Protein AF-A0A2V9UDQ2-F1 (afdb_monomer_lite)

Secondary structure (DSSP, 8-state):
--------S--SSSSTT---HHHHHHHHHHHHHHHHHTT--HHHHHHHHHTT--HHHHHHHHHHHHHHTT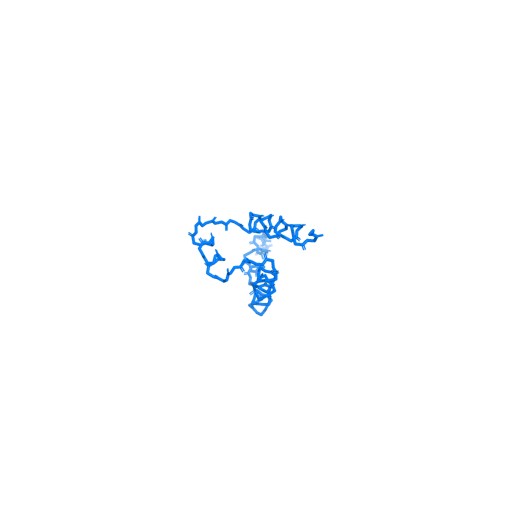-

Foldseek 3Di:
DDDDDDPDDPPPPPVVPPPPVVVVVVVVVVLQVLCVVLPHHPVNVVVCVVVVNDPVNSVVVSVVSVVVVVD

pLDDT: mean 71.94, std 16.29, range [39.56, 86.88]

Structure (mmCIF, N/CA/C/O backbone):
data_AF-A0A2V9UDQ2-F1
#
_entry.id   AF-A0A2V9UDQ2-F1
#
loop_
_atom_site.group_PDB
_atom_site.id
_atom_site.type_symbol
_atom_site.label_atom_id
_atom_site.label_alt_id
_atom_site.label_comp_id
_atom_site.label_asym_id
_atom_site.label_entity_id
_atom_site.label_seq_id
_atom_site.pdbx_PDB_ins_code
_atom_site.Cartn_x
_atom_site.Cartn_y
_atom_site.Cartn_z
_atom_site.occupancy
_atom_site.B_iso_or_equiv
_atom_site.auth_seq_id
_atom_site.auth_comp_id
_atom_site.auth_asym_id
_atom_site.auth_atom_id
_atom_site.pdbx_PDB_model_num
ATOM 1 N N . MET A 1 1 ? 45.614 -29.577 -29.137 1.00 39.56 1 MET A N 1
ATOM 2 C CA . MET A 1 1 ? 45.482 -29.547 -27.666 1.00 39.56 1 MET A CA 1
ATOM 3 C C . MET A 1 1 ? 44.018 -29.338 -27.325 1.00 39.56 1 MET A C 1
ATOM 5 O O . MET A 1 1 ? 43.469 -28.298 -27.655 1.00 39.56 1 MET A O 1
ATOM 9 N N . GLN A 1 2 ? 43.381 -30.358 -26.751 1.00 43.44 2 GLN A N 1
ATOM 10 C CA . GLN A 1 2 ? 42.075 -30.248 -26.106 1.00 43.44 2 GLN A CA 1
ATOM 11 C C . GLN A 1 2 ? 42.285 -29.732 -24.679 1.00 43.44 2 GLN A C 1
ATOM 13 O O . GLN A 1 2 ? 43.097 -30.304 -23.955 1.00 43.44 2 GLN A O 1
ATOM 18 N N . LYS A 1 3 ? 41.536 -28.704 -24.277 1.00 41.94 3 LYS A N 1
ATOM 19 C CA . LYS A 1 3 ? 40.831 -28.644 -22.987 1.00 41.94 3 LYS A CA 1
ATOM 20 C C . LYS A 1 3 ? 39.999 -27.365 -22.938 1.00 41.94 3 LYS A C 1
ATOM 22 O O . LYS A 1 3 ? 40.523 -26.275 -22.740 1.00 41.94 3 LYS A O 1
ATOM 27 N N . ALA A 1 4 ? 38.692 -27.541 -23.119 1.00 52.31 4 ALA A N 1
ATOM 28 C CA . ALA A 1 4 ? 37.705 -26.672 -22.503 1.00 52.31 4 ALA A CA 1
ATOM 29 C C . ALA A 1 4 ? 37.976 -26.678 -20.991 1.00 52.31 4 ALA A C 1
ATOM 31 O O . ALA A 1 4 ? 38.063 -27.747 -20.384 1.00 52.31 4 ALA A O 1
ATOM 32 N N . GLY A 1 5 ? 38.192 -25.501 -20.415 1.00 42.94 5 GLY A N 1
ATOM 33 C CA . GLY A 1 5 ? 38.503 -25.331 -19.004 1.00 42.94 5 GLY A CA 1
ATOM 34 C C . GLY A 1 5 ? 37.715 -24.159 -18.448 1.00 42.94 5 GLY A C 1
ATOM 35 O O . GLY A 1 5 ? 38.002 -23.023 -18.800 1.00 42.94 5 GLY A O 1
ATOM 36 N N . ALA A 1 6 ? 36.752 -24.500 -17.591 1.00 40.28 6 ALA A N 1
ATOM 37 C CA . ALA A 1 6 ? 36.041 -23.648 -16.641 1.00 40.28 6 ALA A CA 1
ATOM 38 C C . ALA A 1 6 ? 35.144 -22.538 -17.223 1.00 40.28 6 ALA A C 1
ATOM 40 O O . ALA A 1 6 ? 35.493 -21.363 -17.257 1.00 40.28 6 ALA A O 1
ATOM 41 N N . ALA A 1 7 ? 33.913 -22.920 -17.571 1.00 48.38 7 ALA A N 1
ATOM 42 C CA . ALA A 1 7 ? 32.771 -22.074 -17.246 1.00 48.38 7 ALA A CA 1
ATOM 43 C C . ALA A 1 7 ? 32.576 -22.128 -15.715 1.00 48.38 7 ALA A C 1
ATOM 45 O O . ALA A 1 7 ? 32.055 -23.116 -15.203 1.00 48.38 7 ALA A O 1
ATOM 46 N N . ASP A 1 8 ? 33.071 -21.119 -14.995 1.00 43.47 8 ASP A N 1
ATOM 47 C CA . ASP A 1 8 ? 32.766 -20.868 -13.575 1.00 43.47 8 ASP A CA 1
ATOM 48 C C . ASP A 1 8 ? 31.459 -20.038 -13.451 1.00 43.47 8 ASP A C 1
ATOM 50 O O . ASP A 1 8 ? 31.071 -19.329 -14.386 1.00 43.47 8 ASP A O 1
ATOM 54 N N . PRO A 1 9 ? 30.726 -20.112 -12.326 1.00 45.31 9 PRO A N 1
ATOM 55 C CA . PRO A 1 9 ? 29.272 -20.209 -12.246 1.00 45.31 9 PRO A CA 1
ATOM 56 C C . PRO A 1 9 ? 28.653 -18.853 -11.877 1.00 45.31 9 PRO A C 1
ATOM 58 O O . PRO A 1 9 ? 27.807 -18.738 -10.997 1.00 45.31 9 PRO A O 1
ATOM 61 N N . GLN A 1 10 ? 29.082 -17.782 -12.542 1.00 43.84 10 GLN A N 1
ATOM 62 C CA . GLN A 1 10 ? 28.530 -16.435 -12.323 1.00 43.84 10 GLN A CA 1
ATOM 63 C C . GLN A 1 10 ? 27.244 -16.160 -13.128 1.00 43.84 10 GLN A C 1
ATOM 65 O O . GLN A 1 10 ? 26.874 -15.007 -13.338 1.00 43.84 10 GLN A O 1
ATOM 70 N N . ASN A 1 11 ? 26.541 -17.204 -13.575 1.00 54.97 11 ASN A N 1
ATOM 71 C CA . ASN A 1 11 ? 25.394 -17.100 -14.482 1.00 54.97 11 ASN A CA 1
A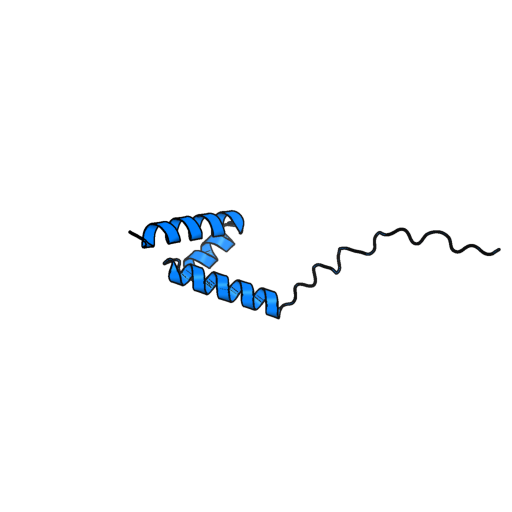TOM 72 C C . ASN A 1 11 ? 24.029 -17.414 -13.837 1.00 54.97 11 ASN A C 1
ATOM 74 O O . ASN A 1 11 ? 23.164 -17.962 -14.508 1.00 54.97 11 ASN A O 1
ATOM 78 N N . GLU A 1 12 ? 23.781 -17.124 -12.557 1.00 46.16 12 GLU A N 1
ATOM 79 C CA . GLU A 1 12 ? 22.516 -17.615 -11.970 1.00 46.16 12 GLU A CA 1
ATOM 80 C C . GLU A 1 12 ? 21.730 -16.671 -11.066 1.00 46.16 12 GLU A C 1
ATOM 82 O O . GLU A 1 12 ? 20.868 -17.153 -10.345 1.00 46.16 12 GLU A O 1
ATOM 87 N N . ASN A 1 13 ? 21.900 -15.339 -11.112 1.00 46.50 13 ASN A N 1
ATOM 88 C CA . ASN A 1 13 ? 20.951 -14.507 -10.343 1.00 46.50 13 ASN A CA 1
ATOM 89 C C . ASN A 1 13 ? 20.632 -13.079 -10.799 1.00 46.50 13 ASN A C 1
ATOM 91 O O . ASN A 1 13 ? 19.931 -12.375 -10.082 1.00 46.50 13 ASN A O 1
ATOM 95 N N . CYS A 1 14 ? 21.028 -12.643 -11.997 1.00 45.34 14 CYS A N 1
ATOM 96 C CA . CYS A 1 14 ? 20.465 -11.393 -12.542 1.00 45.34 14 CYS A CA 1
ATOM 97 C C . CYS A 1 14 ? 19.171 -11.624 -13.347 1.00 45.34 14 CYS A C 1
ATOM 99 O O . CYS A 1 14 ? 18.361 -10.712 -13.472 1.00 45.34 14 CYS A O 1
ATOM 101 N N . ALA A 1 15 ? 18.930 -12.846 -13.841 1.00 46.25 15 ALA A N 1
ATOM 102 C CA . ALA A 1 15 ? 17.711 -13.204 -14.579 1.00 46.25 15 ALA A CA 1
ATOM 103 C C . ALA A 1 15 ? 16.543 -13.656 -13.676 1.00 46.25 15 ALA A C 1
ATOM 105 O O . ALA A 1 15 ? 15.394 -13.641 -14.112 1.00 46.25 15 ALA A O 1
ATOM 106 N N . ALA A 1 16 ? 16.804 -13.999 -12.408 1.00 48.97 16 ALA A N 1
ATOM 107 C CA . ALA A 1 16 ? 15.768 -14.375 -11.437 1.00 48.97 16 ALA A CA 1
ATOM 108 C C . ALA A 1 16 ? 14.889 -13.188 -10.984 1.00 48.97 16 ALA A C 1
ATOM 110 O O . ALA A 1 16 ? 13.874 -13.383 -10.322 1.00 48.97 16 ALA A O 1
ATOM 111 N N . LEU A 1 17 ? 15.257 -11.960 -11.372 1.00 50.22 17 LEU A N 1
ATOM 112 C CA . LEU A 1 17 ? 14.497 -10.730 -11.138 1.00 50.22 17 LEU A CA 1
ATOM 113 C C . LEU A 1 17 ? 13.692 -10.282 -12.366 1.00 50.22 17 LEU A C 1
ATOM 115 O O . LEU A 1 17 ? 13.243 -9.136 -12.419 1.00 50.22 17 LEU A O 1
ATOM 119 N N . MET A 1 18 ? 13.453 -11.160 -13.349 1.00 56.09 18 MET A N 1
ATOM 120 C CA . MET A 1 18 ? 12.331 -10.950 -14.267 1.00 56.09 18 MET A CA 1
ATOM 121 C C . MET A 1 18 ? 11.039 -11.170 -13.475 1.00 56.09 18 MET A C 1
ATOM 123 O O . MET A 1 18 ? 10.450 -12.248 -13.501 1.00 56.09 18 MET A O 1
ATOM 127 N N . PHE A 1 19 ? 10.644 -10.163 -12.689 1.00 60.06 19 PHE A N 1
ATOM 128 C CA . PHE A 1 19 ? 9.375 -10.153 -11.980 1.00 60.06 19 PHE A CA 1
ATOM 129 C C . PHE A 1 19 ? 8.269 -10.428 -12.995 1.00 60.06 19 PHE A C 1
ATOM 131 O O . PHE A 1 19 ? 8.069 -9.656 -13.932 1.00 60.06 19 PHE A O 1
ATOM 138 N N . ASP A 1 20 ? 7.573 -11.548 -12.813 1.00 76.25 20 ASP A N 1
ATOM 139 C CA . ASP A 1 20 ? 6.352 -11.866 -13.540 1.00 76.25 20 ASP A CA 1
ATOM 140 C C . ASP A 1 20 ? 5.377 -10.697 -13.337 1.00 76.25 20 ASP A C 1
ATOM 142 O O . ASP A 1 20 ? 4.812 -10.511 -12.256 1.00 76.25 20 ASP A O 1
ATOM 146 N N . ARG A 1 21 ? 5.278 -9.830 -14.349 1.00 75.31 21 ARG A N 1
ATOM 147 C CA . ARG A 1 21 ? 4.528 -8.573 -14.291 1.00 75.31 21 ARG A CA 1
ATOM 148 C C . ARG A 1 21 ? 3.084 -8.799 -13.814 1.00 75.31 21 ARG A C 1
ATOM 150 O O . ARG A 1 21 ? 2.688 -8.113 -12.875 1.00 75.31 21 ARG A O 1
ATOM 157 N N . PRO A 1 22 ? 2.336 -9.792 -14.337 1.00 81.19 22 PRO A N 1
ATOM 158 C CA . PRO A 1 22 ? 1.048 -10.210 -13.781 1.00 81.19 22 PRO A CA 1
ATOM 159 C C . PRO A 1 22 ? 1.048 -10.494 -12.273 1.00 81.19 22 PRO A C 1
ATOM 161 O O . PRO A 1 22 ? 0.121 -10.102 -11.563 1.00 81.19 22 PRO A O 1
ATOM 164 N N . ARG A 1 23 ? 2.077 -11.174 -11.759 1.00 82.12 23 ARG A N 1
ATOM 165 C CA . ARG A 1 23 ? 2.194 -11.492 -10.329 1.00 82.12 23 ARG A CA 1
ATOM 166 C C . ARG A 1 23 ? 2.423 -10.234 -9.495 1.00 82.12 23 ARG A C 1
ATOM 168 O O . ARG A 1 23 ? 1.818 -10.094 -8.435 1.00 82.12 23 ARG A O 1
ATOM 175 N N . MET A 1 24 ? 3.267 -9.325 -9.975 1.00 79.44 24 MET A N 1
ATOM 176 C CA . MET A 1 24 ? 3.524 -8.041 -9.323 1.00 79.44 24 MET A CA 1
ATOM 177 C C . MET A 1 24 ? 2.273 -7.154 -9.318 1.00 79.44 24 MET A C 1
ATOM 179 O O . MET A 1 24 ? 1.905 -6.625 -8.274 1.00 79.44 24 MET A O 1
ATOM 183 N N . GLU A 1 25 ? 1.572 -7.050 -10.448 1.00 80.94 25 GLU A N 1
ATOM 184 C CA . GLU A 1 25 ? 0.313 -6.302 -10.562 1.00 80.94 25 GLU A CA 1
ATOM 185 C C . GLU A 1 25 ? -0.758 -6.855 -9.612 1.00 80.94 25 GLU A C 1
ATOM 187 O O . GLU A 1 25 ? -1.438 -6.084 -8.932 1.00 80.94 25 GLU A O 1
ATOM 192 N N . ARG A 1 26 ? -0.864 -8.187 -9.485 1.00 83.62 26 ARG A N 1
ATOM 193 C CA . ARG A 1 26 ? -1.776 -8.822 -8.523 1.00 83.62 26 ARG A CA 1
ATOM 194 C C . ARG A 1 26 ? -1.400 -8.503 -7.073 1.00 83.62 26 ARG A C 1
ATOM 196 O O . ARG A 1 26 ? -2.280 -8.135 -6.302 1.00 83.62 26 ARG A O 1
ATOM 203 N N . ALA A 1 27 ? -0.118 -8.586 -6.715 1.00 82.50 27 ALA A N 1
ATOM 204 C CA . ALA A 1 27 ? 0.349 -8.259 -5.367 1.00 82.50 27 ALA A CA 1
ATOM 205 C C . ALA A 1 27 ? 0.093 -6.784 -5.004 1.00 82.50 27 ALA A C 1
ATOM 207 O O . ALA A 1 27 ? -0.362 -6.488 -3.901 1.00 82.50 27 ALA A O 1
ATOM 208 N N . ILE A 1 28 ? 0.316 -5.860 -5.946 1.00 82.38 28 ILE A N 1
ATOM 209 C CA . ILE A 1 28 ? 0.003 -4.435 -5.765 1.00 82.38 28 ILE A CA 1
ATOM 210 C C . ILE A 1 28 ? -1.506 -4.240 -5.574 1.00 82.38 28 ILE A C 1
ATOM 212 O O . ILE A 1 28 ? -1.921 -3.524 -4.665 1.00 82.38 28 ILE A O 1
ATOM 216 N N . ALA A 1 29 ? -2.341 -4.897 -6.383 1.00 85.44 29 ALA A N 1
ATOM 217 C CA . ALA A 1 29 ? -3.794 -4.794 -6.259 1.00 85.44 29 ALA A CA 1
ATOM 218 C C . ALA A 1 29 ? -4.308 -5.309 -4.901 1.00 85.44 29 ALA A C 1
ATOM 220 O O . ALA A 1 29 ? -5.179 -4.685 -4.291 1.00 85.44 29 ALA A O 1
ATOM 221 N N . GLU A 1 30 ? -3.761 -6.420 -4.406 1.00 86.56 30 GLU A N 1
ATOM 222 C CA . GLU A 1 30 ? -4.084 -6.963 -3.082 1.00 86.56 30 GLU A CA 1
ATOM 223 C C . GLU A 1 30 ? -3.660 -6.014 -1.958 1.00 86.56 30 GLU A C 1
ATOM 225 O O . GLU A 1 30 ? -4.448 -5.758 -1.046 1.00 86.56 30 GLU A O 1
ATOM 230 N N . LEU A 1 31 ? -2.465 -5.426 -2.058 1.00 82.06 31 LEU A N 1
ATOM 231 C CA . LEU A 1 31 ? -1.966 -4.442 -1.100 1.00 82.06 31 LEU A CA 1
ATOM 232 C C . LEU A 1 31 ? -2.861 -3.198 -1.041 1.00 82.06 31 LEU A C 1
ATOM 234 O O . LEU A 1 31 ? -3.249 -2.767 0.044 1.00 82.06 31 LEU A O 1
ATOM 238 N N . VAL A 1 32 ? -3.229 -2.647 -2.201 1.00 83.69 32 VAL A N 1
ATOM 239 C CA . VAL A 1 32 ? -4.127 -1.485 -2.300 1.00 83.69 32 VAL A CA 1
ATOM 240 C C . VAL A 1 32 ? -5.497 -1.809 -1.704 1.00 83.69 32 VAL A C 1
ATOM 242 O O . VAL A 1 32 ? -6.055 -1.007 -0.955 1.00 83.69 32 VAL A O 1
ATOM 245 N N . ARG A 1 33 ? -6.037 -3.002 -1.984 1.00 85.38 33 ARG A N 1
ATOM 246 C CA . ARG A 1 33 ? -7.318 -3.447 -1.422 1.00 85.38 33 ARG A CA 1
ATOM 247 C C . ARG A 1 33 ? -7.255 -3.598 0.098 1.00 85.38 33 ARG A C 1
ATOM 249 O O . ARG A 1 33 ? -8.193 -3.192 0.781 1.00 85.38 33 ARG A O 1
ATOM 256 N N . PHE A 1 34 ? -6.175 -4.174 0.621 1.00 83.12 34 PHE A N 1
ATOM 257 C CA . PHE A 1 34 ? -5.967 -4.308 2.060 1.00 83.12 34 PHE A CA 1
ATOM 258 C C . PHE A 1 34 ? -5.867 -2.935 2.732 1.00 83.12 34 PHE A C 1
ATOM 260 O O . PHE A 1 34 ? -6.577 -2.677 3.701 1.00 83.12 34 PHE A O 1
ATOM 267 N N . ALA A 1 35 ? -5.041 -2.041 2.183 1.00 83.38 35 ALA A N 1
ATOM 268 C CA . ALA A 1 35 ? -4.873 -0.675 2.668 1.00 83.38 35 ALA A CA 1
ATOM 269 C C . ALA A 1 35 ? -6.212 0.072 2.744 1.00 83.38 35 ALA A C 1
ATOM 271 O O . ALA A 1 35 ? -6.541 0.638 3.786 1.00 83.38 35 ALA A O 1
ATOM 272 N N . ALA A 1 36 ? -7.032 -0.027 1.695 1.00 84.56 36 ALA A N 1
ATOM 273 C CA . ALA A 1 36 ? -8.378 0.536 1.692 1.00 84.56 36 ALA A CA 1
ATOM 274 C C . ALA A 1 36 ? -9.269 -0.066 2.797 1.00 84.56 36 ALA A C 1
ATOM 276 O O . ALA A 1 36 ? -9.989 0.669 3.470 1.00 84.56 36 ALA A O 1
ATOM 277 N N . GLY A 1 37 ? -9.190 -1.383 3.027 1.00 82.94 37 GLY A N 1
ATOM 278 C CA . GLY A 1 37 ? -9.920 -2.070 4.099 1.00 82.94 37 GLY A CA 1
ATOM 279 C C . GLY A 1 37 ? -9.569 -1.563 5.502 1.00 82.94 37 GLY A C 1
ATOM 280 O O . GLY A 1 37 ? -10.454 -1.422 6.341 1.00 82.94 37 GLY A O 1
ATOM 281 N N . VAL A 1 38 ? -8.306 -1.197 5.736 1.00 83.00 38 VAL A N 1
ATOM 282 C CA . VAL A 1 38 ? -7.842 -0.645 7.023 1.00 83.00 38 VAL A CA 1
ATOM 283 C C . VAL A 1 38 ? -7.882 0.892 7.091 1.00 83.00 38 VAL A C 1
ATOM 285 O O . VAL A 1 38 ? -7.314 1.498 8.003 1.00 83.00 38 VAL A O 1
ATOM 288 N N . GLY A 1 39 ? -8.563 1.544 6.142 1.00 82.31 39 GLY A N 1
ATOM 289 C CA . GLY A 1 39 ? -8.769 2.995 6.130 1.00 82.31 39 GLY A CA 1
ATOM 290 C C . GLY A 1 39 ? -7.537 3.813 5.731 1.00 82.31 39 GLY A C 1
ATOM 291 O O . GLY A 1 39 ? -7.373 4.932 6.213 1.00 82.31 39 GLY A O 1
ATOM 292 N N . VAL A 1 40 ? -6.655 3.260 4.896 1.00 83.38 40 VAL A N 1
ATOM 293 C CA . VAL A 1 40 ? -5.542 3.979 4.257 1.00 83.38 40 VAL A CA 1
ATOM 294 C C . VAL A 1 40 ? -5.930 4.279 2.813 1.00 83.38 40 VAL A C 1
ATOM 296 O O . VAL A 1 40 ? -6.217 3.368 2.033 1.00 83.38 40 VAL A O 1
ATOM 299 N N . GLY A 1 41 ? -5.973 5.564 2.457 1.00 83.06 41 GLY A N 1
ATOM 300 C CA . GLY A 1 41 ? -6.353 5.992 1.118 1.00 83.06 41 GLY A CA 1
ATOM 301 C C . GLY A 1 41 ? -5.257 5.728 0.086 1.00 83.06 41 GLY A C 1
ATOM 302 O O . GLY A 1 41 ? -4.070 5.685 0.405 1.00 83.06 41 GLY A O 1
ATOM 303 N N . GLY A 1 42 ? -5.648 5.629 -1.189 1.00 79.81 42 GLY A N 1
ATOM 304 C CA . GLY A 1 42 ? -4.695 5.532 -2.303 1.00 79.81 42 GLY A CA 1
ATOM 305 C C . GLY A 1 42 ? -3.740 6.732 -2.383 1.00 79.81 42 GLY A C 1
ATOM 306 O O . GLY A 1 42 ? -2.582 6.571 -2.747 1.00 79.81 42 GLY A O 1
ATOM 307 N N . ASN A 1 43 ? -4.201 7.921 -1.984 1.00 85.06 43 ASN A N 1
ATOM 308 C CA . ASN A 1 43 ? -3.361 9.116 -1.903 1.00 85.06 43 ASN A CA 1
ATOM 309 C C . ASN A 1 43 ? -2.285 9.001 -0.808 1.00 85.06 43 ASN A C 1
ATOM 311 O O . ASN A 1 43 ? -1.137 9.360 -1.046 1.00 85.06 43 ASN A O 1
ATOM 315 N N . ASP A 1 44 ? -2.633 8.459 0.361 1.00 83.62 44 ASP A N 1
ATOM 316 C CA . ASP A 1 44 ? -1.693 8.289 1.479 1.00 83.62 44 ASP A CA 1
ATOM 317 C C . ASP A 1 44 ? -0.619 7.255 1.133 1.00 83.62 44 ASP A C 1
ATOM 319 O O . ASP A 1 44 ? 0.561 7.459 1.393 1.00 83.62 44 ASP A O 1
ATOM 323 N N . LEU A 1 45 ? -1.033 6.173 0.469 1.00 79.06 45 LEU A N 1
ATOM 324 C CA . LEU A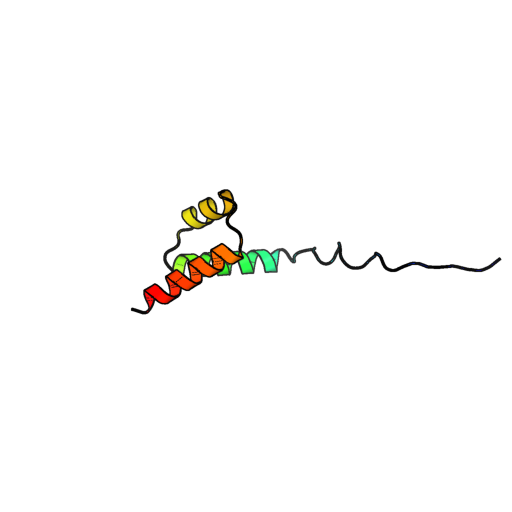 1 45 ? -0.158 5.161 -0.122 1.00 79.06 45 LEU A CA 1
ATOM 325 C C . LEU A 1 45 ? 0.910 5.779 -1.033 1.00 79.06 45 LEU A C 1
ATOM 327 O O . LEU A 1 45 ? 2.092 5.489 -0.874 1.00 79.06 45 LEU A O 1
ATOM 331 N N . VAL A 1 46 ? 0.500 6.638 -1.971 1.00 83.62 46 VAL A N 1
ATOM 332 C CA . VAL A 1 46 ? 1.425 7.310 -2.896 1.00 83.62 46 VAL A CA 1
ATOM 333 C C . VAL A 1 46 ? 2.357 8.254 -2.141 1.00 83.62 46 VAL A C 1
ATOM 335 O O . VAL A 1 46 ? 3.564 8.183 -2.336 1.00 83.62 46 VAL A O 1
ATOM 338 N N . GLN A 1 47 ? 1.833 9.065 -1.218 1.00 84.56 47 GLN A N 1
ATOM 339 C CA . GLN A 1 47 ? 2.654 9.979 -0.416 1.00 84.56 47 GLN A CA 1
ATOM 340 C C . GLN A 1 47 ? 3.689 9.247 0.446 1.00 84.56 47 GLN A C 1
ATOM 342 O O . GLN A 1 47 ? 4.808 9.728 0.601 1.00 84.56 47 GLN A O 1
ATOM 347 N N . MET A 1 48 ? 3.342 8.082 0.994 1.00 82.56 48 MET A N 1
ATOM 348 C CA . MET A 1 48 ? 4.279 7.246 1.744 1.00 82.56 48 MET A CA 1
ATOM 349 C C . MET A 1 48 ? 5.374 6.692 0.830 1.00 82.56 48 MET A C 1
ATOM 351 O O . MET A 1 48 ? 6.554 6.804 1.156 1.00 82.56 48 MET A O 1
ATOM 355 N N . LEU A 1 49 ? 5.014 6.157 -0.339 1.00 81.00 49 LEU A N 1
ATOM 356 C CA . LEU A 1 49 ? 6.001 5.675 -1.309 1.00 81.00 49 LEU A CA 1
ATOM 357 C C . LEU A 1 49 ? 6.945 6.800 -1.767 1.00 81.00 49 LEU A C 1
ATOM 359 O O . LEU A 1 49 ? 8.159 6.604 -1.786 1.00 81.00 49 LEU A O 1
ATOM 363 N N . ASP A 1 50 ? 6.409 7.989 -2.048 1.00 83.75 50 ASP A N 1
ATOM 364 C CA . ASP A 1 50 ? 7.188 9.171 -2.441 1.00 83.75 50 ASP A CA 1
ATOM 365 C C . ASP A 1 50 ? 8.098 9.683 -1.314 1.00 83.75 50 ASP A C 1
ATOM 367 O O . ASP A 1 50 ? 9.186 10.199 -1.572 1.00 83.75 50 ASP A O 1
ATOM 371 N N . ALA A 1 51 ? 7.694 9.504 -0.052 1.00 85.44 51 ALA A N 1
ATOM 372 C CA . ALA A 1 51 ? 8.512 9.824 1.117 1.00 85.44 51 ALA A CA 1
ATOM 373 C C . ALA A 1 51 ? 9.647 8.810 1.365 1.00 85.44 51 ALA A C 1
ATOM 375 O O . ALA A 1 51 ? 10.430 8.985 2.299 1.00 85.44 51 ALA A O 1
ATOM 376 N N . GLY A 1 52 ? 9.746 7.754 0.549 1.00 81.69 52 GLY 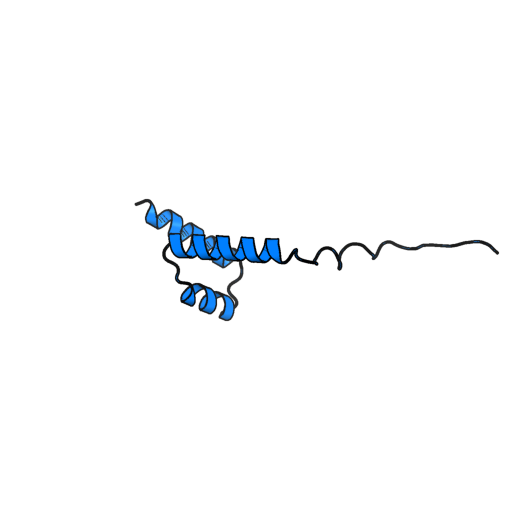A N 1
ATOM 377 C CA . GLY A 1 52 ? 10.745 6.699 0.696 1.00 81.69 52 GLY A CA 1
ATOM 378 C C . GLY A 1 52 ? 10.391 5.660 1.758 1.00 81.69 52 GLY A C 1
ATOM 379 O O . GLY A 1 52 ? 11.282 4.947 2.217 1.00 81.69 52 GLY A O 1
ATOM 380 N N . PHE A 1 53 ? 9.116 5.567 2.152 1.00 81.94 53 PHE A N 1
ATOM 381 C CA . PHE A 1 53 ? 8.656 4.565 3.111 1.00 81.94 53 PHE A CA 1
ATOM 382 C C . PHE A 1 53 ? 8.854 3.162 2.526 1.00 81.94 53 PHE A C 1
ATOM 384 O O . PHE A 1 53 ? 8.342 2.826 1.453 1.00 81.94 53 PHE A O 1
ATOM 391 N N . GLY A 1 54 ? 9.625 2.336 3.222 1.00 81.44 54 GLY A N 1
ATOM 392 C CA . GLY A 1 54 ? 9.923 0.974 2.822 1.00 81.44 54 GLY A CA 1
ATOM 393 C C . GLY A 1 54 ? 8.731 0.040 3.019 1.00 81.44 54 GLY A C 1
ATOM 394 O O . GLY A 1 54 ? 7.839 0.267 3.839 1.00 81.44 54 GLY A O 1
ATOM 395 N N . MET A 1 55 ? 8.745 -1.090 2.307 1.00 75.88 55 MET A N 1
ATOM 396 C CA . MET A 1 55 ? 7.665 -2.082 2.393 1.00 75.88 55 MET A CA 1
ATOM 397 C C . MET A 1 55 ? 7.449 -2.632 3.809 1.00 75.88 55 MET A C 1
ATOM 399 O O . MET A 1 55 ? 6.312 -2.895 4.189 1.00 75.88 55 MET A O 1
ATOM 403 N N . SER A 1 56 ? 8.509 -2.783 4.606 1.00 79.88 56 SER A N 1
ATOM 404 C CA . SER A 1 56 ? 8.407 -3.271 5.989 1.00 79.88 56 SER A CA 1
ATOM 405 C C . SER A 1 56 ? 7.673 -2.286 6.901 1.00 79.88 56 SER A C 1
ATOM 407 O O . SER A 1 56 ? 6.861 -2.692 7.730 1.00 79.88 56 SER A O 1
ATOM 409 N N . GLU A 1 57 ? 7.927 -0.989 6.732 1.00 83.56 57 GLU A N 1
ATOM 410 C CA . GLU A 1 57 ? 7.266 0.072 7.496 1.00 83.56 57 GLU A CA 1
ATOM 411 C C . GLU A 1 57 ? 5.798 0.182 7.075 1.00 83.56 57 GLU A C 1
ATOM 413 O O . GLU A 1 57 ? 4.905 0.321 7.915 1.00 83.56 57 GLU A O 1
ATOM 418 N N . PHE A 1 58 ? 5.543 0.016 5.775 1.00 81.62 58 PHE A N 1
ATOM 419 C CA . PHE A 1 58 ? 4.201 -0.025 5.217 1.00 81.62 58 PHE A CA 1
ATOM 420 C C . PHE A 1 58 ? 3.368 -1.181 5.795 1.00 81.62 58 PHE A C 1
ATOM 422 O O . PHE A 1 58 ? 2.255 -0.964 6.276 1.00 81.62 58 PHE A O 1
ATOM 429 N N . ILE A 1 59 ? 3.925 -2.397 5.833 1.00 82.25 59 ILE A N 1
ATOM 430 C CA . ILE A 1 59 ? 3.276 -3.569 6.444 1.00 82.25 59 ILE A CA 1
ATOM 431 C C . ILE A 1 59 ? 3.022 -3.337 7.939 1.00 82.25 59 ILE A C 1
ATOM 433 O O . ILE A 1 59 ? 1.911 -3.573 8.409 1.00 82.25 59 ILE A O 1
ATOM 437 N N . GLY A 1 60 ? 4.002 -2.810 8.681 1.00 85.31 60 GLY A N 1
ATOM 438 C CA . GLY A 1 60 ? 3.846 -2.543 10.114 1.00 85.31 60 GLY A CA 1
ATOM 439 C C . GLY A 1 60 ? 2.710 -1.560 10.428 1.00 85.31 60 GLY A C 1
ATOM 440 O O . GLY A 1 60 ? 1.917 -1.791 11.344 1.00 85.31 60 GLY A O 1
ATOM 441 N N . MET A 1 61 ? 2.576 -0.489 9.641 1.00 86.25 61 MET A N 1
ATOM 442 C CA . MET A 1 61 ? 1.469 0.466 9.773 1.00 86.25 61 MET A CA 1
ATOM 443 C C . MET A 1 61 ? 0.113 -0.189 9.472 1.00 86.25 61 MET A C 1
ATOM 445 O O . MET A 1 61 ? -0.858 0.005 10.209 1.00 86.25 61 MET A O 1
ATOM 449 N N . LEU A 1 62 ? 0.047 -0.951 8.382 1.00 84.38 62 LEU A N 1
ATOM 450 C CA . LEU A 1 62 ? -1.149 -1.663 7.950 1.00 84.38 62 LEU A CA 1
ATOM 451 C C . LEU A 1 62 ? -1.639 -2.663 9.010 1.00 84.38 62 LEU A C 1
ATOM 453 O O . LEU A 1 62 ? -2.830 -2.696 9.325 1.00 84.38 62 LEU A O 1
ATOM 457 N N . GLU A 1 63 ? -0.728 -3.419 9.622 1.00 85.81 63 GLU A N 1
ATOM 458 C CA . GLU A 1 63 ? -1.037 -4.322 10.733 1.00 85.81 63 GLU A CA 1
ATOM 459 C C . GLU A 1 63 ? -1.516 -3.576 11.985 1.00 85.81 63 GLU A C 1
ATOM 461 O O . GLU A 1 63 ? -2.471 -4.008 12.637 1.00 85.81 63 GLU A O 1
ATOM 466 N N . ALA A 1 64 ? -0.884 -2.448 12.327 1.00 86.88 64 ALA A N 1
ATOM 467 C CA . ALA A 1 64 ? -1.284 -1.634 13.473 1.00 86.88 64 ALA A CA 1
ATOM 468 C C . ALA A 1 64 ? -2.714 -1.093 13.310 1.00 86.88 64 ALA A C 1
ATOM 470 O O . ALA A 1 64 ? -3.522 -1.206 14.233 1.00 86.88 64 ALA A O 1
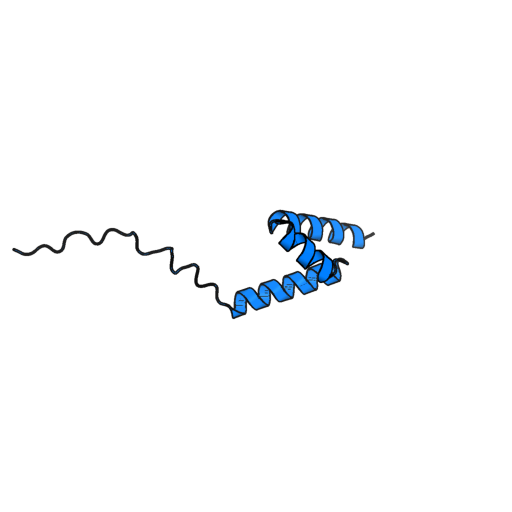ATOM 471 N N . LYS A 1 65 ? -3.055 -0.580 12.120 1.00 82.25 65 LYS A N 1
ATOM 472 C CA . LYS A 1 65 ? -4.416 -0.121 11.797 1.00 82.25 65 LYS A CA 1
ATOM 473 C C . LYS A 1 65 ? -5.426 -1.265 11.761 1.00 82.25 65 LYS A C 1
ATOM 475 O O . LYS A 1 65 ? -6.532 -1.105 12.268 1.00 82.25 65 LYS A O 1
ATOM 480 N N . SER A 1 66 ? -5.046 -2.427 11.226 1.00 81.31 66 SER A N 1
ATOM 481 C CA . SER A 1 66 ? -5.904 -3.618 11.228 1.00 81.31 66 SER A CA 1
ATOM 482 C C . SER A 1 66 ? -6.308 -4.026 12.648 1.00 81.31 66 SER A C 1
ATOM 484 O O . SER A 1 66 ? -7.485 -4.267 12.903 1.00 81.31 66 SER A O 1
ATOM 486 N N . LYS A 1 67 ? -5.366 -4.024 13.601 1.00 83.75 67 LYS A N 1
ATOM 487 C CA . LYS A 1 67 ? -5.640 -4.352 15.013 1.00 83.75 67 LYS A CA 1
ATOM 488 C C . LYS A 1 67 ? -6.552 -3.332 15.703 1.00 83.75 67 LYS A C 1
ATOM 490 O O . LYS A 1 67 ? -7.311 -3.710 16.587 1.00 83.75 67 LYS A O 1
ATOM 495 N N . GLN A 1 68 ? -6.496 -2.065 15.296 1.00 76.62 68 GLN A N 1
ATOM 496 C CA . GLN A 1 68 ? -7.330 -0.993 15.852 1.00 76.62 68 GLN A CA 1
ATOM 497 C C . GLN A 1 68 ? -8.795 -1.055 15.398 1.00 76.62 68 GLN A C 1
ATOM 499 O O . GLN A 1 68 ? -9.647 -0.516 16.090 1.00 76.62 68 GLN A O 1
ATOM 504 N N . GLN A 1 69 ? -9.107 -1.709 14.273 1.00 62.06 69 GLN A N 1
ATOM 505 C CA . GLN A 1 69 ? -10.487 -1.837 13.776 1.00 62.06 69 GLN A CA 1
ATOM 506 C C . GLN A 1 69 ? -11.300 -2.960 14.444 1.00 62.06 69 GLN A C 1
ATOM 508 O O . GLN A 1 69 ? -12.501 -3.062 14.211 1.00 62.06 69 GLN A O 1
ATOM 513 N N . VAL A 1 70 ? -10.666 -3.825 15.243 1.00 59.47 70 VAL A N 1
ATOM 514 C CA . VAL A 1 70 ? -11.322 -4.973 15.907 1.00 59.47 70 VAL A CA 1
ATOM 515 C C . VAL A 1 70 ? -11.804 -4.611 17.329 1.00 59.47 70 VAL A C 1
ATOM 517 O O . VAL A 1 70 ? -12.143 -5.490 18.118 1.00 59.47 70 VAL A O 1
ATOM 520 N N . HIS A 1 71 ? -11.814 -3.328 17.699 1.00 47.97 71 HIS 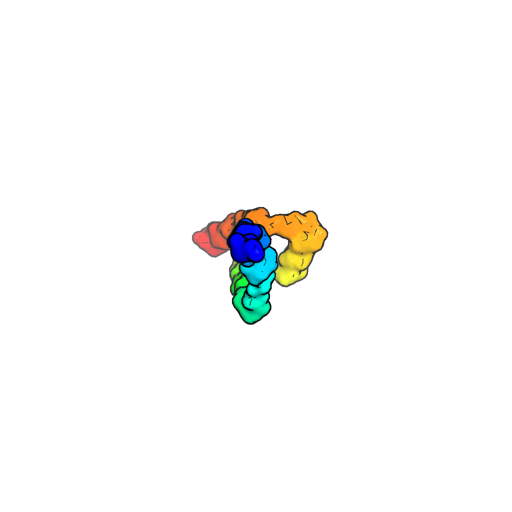A N 1
ATOM 521 C CA . HIS A 1 71 ? -12.408 -2.802 18.938 1.00 47.97 71 HIS A CA 1
ATOM 522 C C . HIS A 1 71 ? -13.506 -1.801 18.594 1.00 47.97 71 HIS A C 1
ATOM 524 O O . HIS A 1 71 ? -14.531 -1.815 19.309 1.00 47.97 71 HIS A O 1
#

Radius of gyration: 20.78 Å; chains: 1; bounding box: 58×40×47 Å

Sequence (71 aa):
MQKAGAADPQNENCAALMFDRPRMERAIAELVRFAAGVGVGGNDLVQMLDAGFGMSEFIGMLEAKSKQQVH